Protein AF-A0A3M1SVS0-F1 (afdb_monomer_lite)

Structure (mmCIF, N/CA/C/O backbone):
data_AF-A0A3M1SVS0-F1
#
_entry.id   AF-A0A3M1SVS0-F1
#
loop_
_atom_site.group_PDB
_atom_site.id
_atom_site.type_symbol
_atom_site.label_atom_id
_atom_site.label_alt_id
_atom_site.label_comp_id
_atom_site.label_asym_id
_atom_site.label_entity_id
_atom_site.label_seq_id
_atom_site.pdbx_PDB_ins_code
_atom_site.Cartn_x
_atom_site.Cartn_y
_atom_site.Cartn_z
_atom_site.occupancy
_atom_site.B_iso_or_equiv
_atom_site.auth_seq_id
_atom_site.auth_comp_id
_atom_site.auth_asym_id
_atom_site.auth_atom_id
_atom_site.pdbx_PDB_model_num
ATOM 1 N N . MET A 1 1 ? 13.788 3.121 -16.599 1.00 62.78 1 MET A N 1
ATOM 2 C CA . MET A 1 1 ? 12.388 3.602 -16.597 1.00 62.78 1 MET A CA 1
ATOM 3 C C . MET A 1 1 ? 11.702 2.882 -15.446 1.00 62.78 1 MET A C 1
ATOM 5 O O . MET A 1 1 ? 11.739 1.662 -15.438 1.00 62.78 1 MET A O 1
ATOM 9 N N . GLY A 1 2 ? 11.277 3.600 -14.406 1.00 82.62 2 GLY A N 1
ATOM 10 C CA . GLY A 1 2 ? 10.831 2.984 -13.152 1.00 82.62 2 GLY A CA 1
ATOM 11 C C . GLY A 1 2 ? 9.390 2.487 -13.181 1.00 82.62 2 GLY A C 1
ATOM 12 O O . GLY A 1 2 ? 8.599 2.940 -14.007 1.00 82.62 2 GLY A O 1
ATOM 13 N N . THR A 1 3 ? 9.045 1.582 -12.266 1.00 92.62 3 THR A N 1
ATOM 14 C CA . THR A 1 3 ? 7.666 1.118 -12.079 1.00 92.62 3 THR A CA 1
ATOM 15 C C . THR A 1 3 ? 6.865 2.164 -11.297 1.00 92.62 3 THR A C 1
ATOM 17 O O . THR A 1 3 ? 7.417 2.937 -10.502 1.00 92.62 3 THR A O 1
ATOM 20 N N . ILE A 1 4 ? 5.561 2.237 -11.564 1.00 95.56 4 ILE A N 1
ATOM 21 C CA . ILE A 1 4 ? 4.619 3.087 -10.828 1.00 95.56 4 ILE A CA 1
ATOM 22 C C . ILE A 1 4 ? 3.640 2.163 -10.128 1.00 95.56 4 ILE A C 1
ATOM 24 O O . ILE A 1 4 ? 3.065 1.291 -10.773 1.00 95.56 4 ILE A O 1
ATOM 28 N N . TRP A 1 5 ? 3.435 2.367 -8.835 1.00 96.75 5 TRP A N 1
ATOM 29 C CA . TRP A 1 5 ? 2.411 1.657 -8.080 1.00 96.75 5 TRP A CA 1
ATOM 30 C C . TRP A 1 5 ? 1.170 2.516 -7.896 1.00 96.75 5 TRP A C 1
ATOM 32 O O . TRP A 1 5 ? 1.252 3.732 -7.733 1.00 96.75 5 TRP A O 1
ATOM 42 N N . GLU A 1 6 ? 0.021 1.864 -7.904 1.00 96.31 6 GLU A N 1
ATOM 43 C CA . GLU A 1 6 ? -1.279 2.403 -7.544 1.00 96.31 6 GLU A CA 1
ATOM 44 C C . GLU A 1 6 ? -1.701 1.752 -6.232 1.00 96.31 6 GLU A C 1
ATOM 46 O O . GLU A 1 6 ? -1.784 0.530 -6.145 1.00 96.31 6 GLU A O 1
ATOM 51 N N . LEU A 1 7 ? -1.915 2.573 -5.207 1.00 96.75 7 LEU A N 1
ATOM 52 C CA . LEU A 1 7 ? -2.204 2.151 -3.845 1.00 96.75 7 LEU A CA 1
ATOM 53 C C . LEU A 1 7 ? -3.606 2.606 -3.439 1.00 96.75 7 LEU A C 1
ATOM 55 O O . LEU A 1 7 ? -3.939 3.793 -3.534 1.00 96.75 7 LEU A O 1
ATOM 59 N N . ASP A 1 8 ? -4.401 1.673 -2.921 1.00 96.06 8 ASP A N 1
ATOM 60 C CA . ASP A 1 8 ? -5.586 1.977 -2.122 1.00 96.06 8 ASP A CA 1
ATOM 61 C C . ASP A 1 8 ? -5.419 1.404 -0.711 1.00 96.06 8 ASP A C 1
ATOM 63 O O . ASP A 1 8 ? -4.860 0.327 -0.522 1.00 96.06 8 ASP A O 1
ATOM 67 N N . PHE A 1 9 ? -5.891 2.136 0.294 1.00 95.75 9 PHE A N 1
ATOM 68 C CA . PHE A 1 9 ? -5.879 1.687 1.683 1.00 95.75 9 PHE A CA 1
ATOM 69 C C . PHE A 1 9 ? -7.189 2.095 2.344 1.00 95.75 9 PHE A C 1
ATOM 71 O O . PHE A 1 9 ? -7.460 3.283 2.543 1.00 95.75 9 PHE A O 1
ATOM 78 N N . TYR A 1 10 ? -8.044 1.108 2.608 1.00 94.62 10 TYR A N 1
ATOM 79 C CA . TYR A 1 10 ? -9.451 1.349 2.911 1.00 94.62 10 TYR A CA 1
ATOM 80 C C . TYR A 1 10 ? -10.063 0.256 3.784 1.00 94.62 10 TYR A C 1
ATOM 82 O O . TYR A 1 10 ? -9.580 -0.873 3.841 1.00 94.62 10 TYR A O 1
ATOM 90 N N . SER A 1 11 ? -11.165 0.594 4.456 1.00 94.94 11 SER A N 1
ATOM 91 C CA . SER A 1 11 ? -11.967 -0.383 5.188 1.00 94.94 11 SER A CA 1
ATOM 92 C C . SER A 1 11 ? -12.767 -1.254 4.221 1.00 94.94 11 SER A C 1
ATOM 94 O O . SER A 1 11 ? -13.544 -0.735 3.412 1.00 94.94 11 SER A O 1
ATOM 96 N N . ARG A 1 12 ? -12.648 -2.567 4.359 1.00 94.06 12 ARG A N 1
ATOM 97 C CA . ARG A 1 12 ? -13.461 -3.565 3.667 1.00 94.06 12 ARG A CA 1
ATOM 98 C C . ARG A 1 12 ? -14.816 -3.726 4.381 1.00 94.06 12 ARG A C 1
ATOM 100 O O . ARG A 1 12 ? -14.905 -3.506 5.590 1.00 94.06 12 ARG A O 1
ATOM 107 N N . PRO A 1 13 ? -15.887 -4.131 3.675 1.00 92.94 13 PRO A N 1
ATOM 108 C CA . PRO A 1 13 ? -17.186 -4.440 4.279 1.00 92.94 13 PRO A CA 1
ATOM 109 C C . PRO A 1 13 ? -17.190 -5.833 4.943 1.00 92.94 13 PRO A C 1
ATOM 111 O O . PRO A 1 13 ? -18.120 -6.610 4.765 1.00 92.94 13 PRO A O 1
ATOM 114 N N . ILE A 1 14 ? -16.124 -6.160 5.673 1.00 92.88 14 ILE A N 1
ATOM 115 C CA . ILE A 1 14 ? -15.938 -7.413 6.414 1.00 92.88 14 ILE A CA 1
ATOM 116 C C . ILE A 1 14 ? -15.533 -7.060 7.843 1.00 92.88 14 ILE A C 1
ATOM 118 O O . ILE A 1 14 ? -14.863 -6.045 8.067 1.00 92.88 14 ILE A O 1
ATOM 122 N N . LEU A 1 15 ? -15.971 -7.871 8.800 1.00 92.75 15 LEU A N 1
ATOM 123 C CA . LEU A 1 15 ? -15.688 -7.668 10.215 1.00 92.75 15 LEU A CA 1
ATOM 124 C C . LEU A 1 15 ? -14.642 -8.673 10.692 1.00 92.75 15 LEU A C 1
ATOM 126 O O . LEU A 1 15 ? -14.619 -9.810 10.225 1.00 92.75 15 LEU A O 1
ATOM 130 N N . ASP A 1 16 ? -13.785 -8.236 11.606 1.00 89.94 16 ASP A N 1
ATOM 131 C CA . ASP A 1 16 ? -12.921 -9.124 12.374 1.00 89.94 16 ASP A CA 1
ATOM 132 C C . ASP A 1 16 ? -13.704 -9.837 13.493 1.00 89.94 16 ASP A C 1
ATOM 134 O O . ASP A 1 16 ? -14.902 -9.615 13.693 1.00 89.94 16 ASP A O 1
ATOM 138 N N . GLU A 1 17 ? -13.011 -10.686 14.251 1.00 90.50 17 GLU A N 1
ATOM 139 C CA . GLU A 1 17 ? -13.572 -11.444 15.380 1.00 90.50 17 GLU A CA 1
ATOM 140 C C . GLU A 1 17 ? -14.180 -10.550 16.477 1.00 90.50 17 GLU A C 1
ATOM 142 O O . GLU A 1 17 ? -15.035 -10.994 17.238 1.00 90.50 17 GLU A O 1
ATOM 147 N N . ASN A 1 18 ? -13.785 -9.273 16.537 1.00 90.25 18 ASN A N 1
ATOM 148 C CA . ASN A 1 18 ? -14.275 -8.288 17.498 1.00 90.25 18 ASN A CA 1
ATOM 149 C C . ASN A 1 18 ? -15.395 -7.400 16.922 1.00 90.25 18 ASN A C 1
ATOM 151 O O . ASN A 1 18 ? -15.766 -6.397 17.537 1.00 90.25 18 ASN A O 1
ATOM 155 N N . GLY A 1 19 ? -15.910 -7.714 15.728 1.00 91.19 19 GLY A N 1
ATOM 156 C CA . GLY A 1 19 ? -16.960 -6.942 15.066 1.00 91.19 19 GLY A CA 1
ATOM 157 C C . GLY A 1 19 ? -16.489 -5.599 14.496 1.00 91.19 19 GLY A C 1
ATOM 158 O O . GLY A 1 19 ? -17.320 -4.740 14.192 1.00 91.19 19 GLY A O 1
ATOM 159 N N . LYS A 1 20 ? -15.177 -5.376 14.347 1.00 92.38 20 LYS A N 1
ATOM 160 C CA . LYS A 1 20 ? -14.623 -4.146 13.762 1.00 92.38 20 LYS A CA 1
ATOM 161 C C . LYS A 1 20 ? -14.345 -4.326 12.276 1.00 92.38 20 LYS A C 1
ATOM 163 O O . LYS A 1 20 ? -13.979 -5.404 11.826 1.00 92.38 20 LYS A O 1
ATOM 168 N N . LYS A 1 21 ? -14.492 -3.249 11.496 1.00 93.44 21 LYS A N 1
ATOM 169 C CA . LYS A 1 21 ? -14.194 -3.275 10.055 1.00 93.44 21 LYS A CA 1
ATOM 170 C C . LYS A 1 21 ? -12.723 -3.596 9.813 1.00 93.44 21 LYS A C 1
ATOM 172 O O . LYS A 1 21 ? -11.859 -2.862 10.291 1.00 93.44 21 LYS A O 1
ATOM 177 N N . LEU A 1 22 ? -12.446 -4.610 9.005 1.00 95.31 22 LEU A N 1
ATOM 178 C CA . LEU A 1 22 ? -11.086 -4.903 8.570 1.00 95.31 22 LEU A CA 1
ATOM 179 C C . LEU A 1 22 ? -10.640 -3.878 7.527 1.00 95.31 22 LEU A C 1
ATOM 181 O O . LEU A 1 22 ? -11.425 -3.470 6.670 1.00 95.31 22 LEU A O 1
ATOM 185 N N . TRP A 1 23 ? -9.384 -3.459 7.585 1.00 96.31 23 TRP A N 1
ATOM 186 C CA . TRP A 1 23 ? -8.773 -2.627 6.557 1.00 96.31 23 TRP A CA 1
ATOM 187 C C . TRP A 1 23 ? -7.895 -3.469 5.647 1.00 96.31 23 TRP A C 1
ATOM 189 O O . TRP A 1 23 ? -7.441 -4.544 6.022 1.00 96.31 23 TRP A O 1
ATOM 199 N N . GLU A 1 24 ? -7.660 -2.985 4.438 1.00 96.62 24 GLU A N 1
ATOM 200 C CA . GLU A 1 24 ? -6.809 -3.645 3.456 1.00 96.62 24 GLU A CA 1
ATOM 201 C C . GLU A 1 24 ? -6.002 -2.594 2.709 1.00 96.62 24 GLU A C 1
ATOM 203 O O . GLU A 1 24 ? -6.572 -1.616 2.215 1.00 96.62 24 GLU A O 1
ATOM 208 N N . VAL A 1 25 ? -4.688 -2.803 2.627 1.00 97.12 25 VAL A N 1
ATOM 209 C CA . VAL A 1 25 ? -3.851 -2.133 1.633 1.00 97.12 25 VAL A CA 1
ATOM 210 C C . VAL A 1 25 ? -3.815 -2.999 0.381 1.00 97.12 25 VAL A C 1
ATOM 212 O O . VAL A 1 25 ? -3.533 -4.192 0.463 1.00 97.12 25 VAL A O 1
ATOM 215 N N . ALA A 1 26 ? -4.114 -2.396 -0.763 1.00 97.19 26 ALA A N 1
ATOM 216 C CA . ALA A 1 26 ? -4.056 -3.015 -2.076 1.00 97.19 26 ALA A CA 1
ATOM 217 C C . ALA A 1 26 ? -3.117 -2.194 -2.962 1.00 97.19 26 ALA A C 1
ATOM 219 O O . ALA A 1 26 ? -3.229 -0.969 -3.029 1.00 97.19 26 ALA A O 1
ATOM 220 N N . ILE A 1 27 ? -2.182 -2.872 -3.620 1.00 96.88 27 ILE A N 1
ATOM 221 C CA . ILE A 1 27 ? -1.155 -2.271 -4.465 1.00 96.88 27 ILE A CA 1
ATOM 222 C C . ILE A 1 27 ? -1.137 -3.004 -5.802 1.00 96.88 27 ILE A C 1
ATOM 224 O O . ILE A 1 27 ? -1.043 -4.231 -5.841 1.00 96.88 27 ILE A O 1
ATOM 228 N N . CYS A 1 28 ? -1.168 -2.242 -6.890 1.00 95.44 28 CYS A N 1
ATOM 229 C CA . CYS A 1 28 ? -1.001 -2.748 -8.246 1.00 95.44 28 CYS A CA 1
ATOM 230 C C . CYS A 1 28 ? 0.088 -1.962 -8.969 1.00 95.44 28 CYS A C 1
ATOM 232 O O . CYS A 1 28 ? 0.171 -0.740 -8.857 1.00 95.44 28 CYS A O 1
ATOM 234 N N . GLU A 1 29 ? 0.903 -2.642 -9.762 1.00 95.56 29 GLU A N 1
ATOM 235 C CA . GLU A 1 29 ? 1.768 -1.972 -10.720 1.00 95.56 29 GLU A CA 1
ATOM 236 C C . GLU A 1 29 ? 0.941 -1.420 -11.891 1.00 95.56 29 GLU A C 1
ATOM 238 O O . GLU A 1 29 ? 0.121 -2.119 -12.480 1.00 95.56 29 GLU A O 1
ATOM 243 N N . SER A 1 30 ? 1.163 -0.154 -12.238 1.00 93.69 30 SER A N 1
ATOM 244 C CA . SER A 1 30 ? 0.472 0.528 -13.331 1.00 93.69 30 SER A CA 1
ATOM 245 C C . SER A 1 30 ? 1.085 0.112 -14.681 1.00 93.69 30 SER A C 1
ATOM 247 O O . SER A 1 30 ? 2.308 0.211 -14.854 1.00 93.69 30 SER A O 1
ATOM 249 N N . PRO A 1 31 ? 0.286 -0.336 -15.668 1.00 91.44 31 PRO A N 1
ATOM 250 C CA . PRO A 1 31 ? 0.794 -0.649 -16.998 1.00 91.44 31 PRO A CA 1
ATOM 251 C C . PRO A 1 31 ? 1.227 0.638 -17.712 1.00 91.44 31 PRO A C 1
ATOM 253 O O . PRO A 1 31 ? 0.415 1.505 -18.024 1.00 91.44 31 PRO A O 1
ATOM 256 N N . LEU A 1 32 ? 2.527 0.767 -17.993 1.00 88.44 32 LEU A N 1
ATOM 257 C CA . LEU A 1 32 ? 3.085 1.937 -18.689 1.00 88.44 32 LEU A CA 1
ATOM 258 C C . LEU A 1 32 ? 3.012 1.831 -20.219 1.00 88.44 32 LEU A C 1
ATOM 260 O O . LEU A 1 32 ? 3.247 2.816 -20.916 1.00 88.44 32 LEU A O 1
ATOM 264 N N . THR A 1 33 ? 2.707 0.646 -20.747 1.00 86.38 33 THR A N 1
ATOM 265 C CA . THR A 1 33 ? 2.570 0.372 -22.181 1.00 86.38 33 THR A CA 1
ATOM 266 C C . THR A 1 33 ? 1.334 -0.488 -22.430 1.00 86.38 33 THR A C 1
ATOM 268 O O . THR A 1 33 ? 0.943 -1.296 -21.590 1.00 86.38 33 THR A O 1
ATOM 271 N N . THR A 1 34 ? 0.717 -0.333 -23.600 1.00 82.12 34 THR A N 1
ATOM 272 C CA . THR A 1 34 ? -0.536 -1.017 -23.970 1.00 82.12 34 THR A CA 1
ATOM 273 C C . THR A 1 34 ? -0.377 -2.517 -24.228 1.00 82.12 34 THR A C 1
ATOM 275 O O . THR A 1 34 ? -1.367 -3.239 -24.224 1.00 82.12 34 THR A O 1
ATOM 278 N N . GLY A 1 35 ? 0.851 -3.000 -24.446 1.00 82.38 35 GLY A N 1
ATOM 279 C CA . GLY A 1 35 ? 1.142 -4.412 -24.724 1.00 82.38 35 GLY A CA 1
ATOM 280 C C . GLY A 1 35 ? 1.421 -5.270 -23.487 1.00 82.38 35 GLY A C 1
ATOM 281 O O . GLY A 1 35 ? 1.655 -6.469 -23.625 1.00 82.38 35 GLY A O 1
ATOM 282 N N . ARG A 1 36 ? 1.447 -4.687 -22.282 1.00 82.50 36 ARG A N 1
ATOM 283 C CA . ARG A 1 36 ? 1.756 -5.438 -21.062 1.00 82.50 36 ARG A CA 1
ATOM 284 C C . ARG A 1 36 ? 0.502 -6.122 -20.526 1.00 82.50 36 ARG A C 1
ATOM 286 O O . ARG A 1 36 ? -0.482 -5.458 -20.214 1.00 82.50 36 ARG A O 1
ATOM 293 N N . SER A 1 37 ? 0.561 -7.446 -20.386 1.00 85.44 37 SER A N 1
ATOM 294 C CA . SER A 1 37 ? -0.538 -8.212 -19.795 1.00 85.44 37 SER A CA 1
ATOM 295 C C . SER A 1 37 ? -0.722 -7.839 -18.317 1.00 85.44 37 SER A C 1
ATOM 297 O O . SER A 1 37 ? 0.278 -7.841 -17.584 1.00 85.44 37 SER A O 1
ATOM 299 N N . PRO A 1 38 ? -1.962 -7.594 -17.850 1.00 83.31 38 PRO A N 1
ATOM 300 C CA . PRO A 1 38 ? -2.257 -7.378 -16.437 1.00 83.31 38 PRO A CA 1
ATOM 301 C C . PRO A 1 38 ? -1.742 -8.491 -15.519 1.00 83.31 38 PRO A C 1
ATOM 303 O O . PRO A 1 38 ? -1.385 -8.228 -14.374 1.00 83.31 38 PRO A O 1
ATOM 306 N N . ASP A 1 39 ? -1.635 -9.722 -16.025 1.00 87.06 39 ASP A N 1
ATOM 307 C CA . ASP A 1 39 ? -1.171 -10.859 -15.228 1.00 87.06 39 ASP A CA 1
ATOM 308 C C . ASP A 1 39 ? 0.324 -10.832 -14.915 1.00 87.06 39 ASP A C 1
ATOM 310 O O . ASP A 1 39 ? 0.764 -11.448 -13.949 1.00 87.06 39 ASP A O 1
ATOM 314 N N . SER A 1 40 ? 1.089 -10.066 -15.695 1.00 88.50 40 SER A N 1
ATOM 315 C CA . SER A 1 40 ? 2.526 -9.846 -15.497 1.00 88.50 40 SER A CA 1
ATOM 316 C C . SER A 1 40 ? 2.852 -8.656 -14.584 1.00 88.50 40 SER A C 1
ATOM 318 O O . SER A 1 40 ? 4.025 -8.334 -14.382 1.00 88.50 40 SER A O 1
ATOM 320 N N . LEU A 1 41 ? 1.830 -7.945 -14.094 1.00 92.56 41 LEU A N 1
ATOM 321 C CA . LEU A 1 41 ? 1.985 -6.788 -13.216 1.00 92.56 41 LEU A CA 1
ATOM 322 C C . LEU A 1 41 ? 2.071 -7.243 -11.763 1.00 92.56 41 LEU A C 1
ATOM 324 O O . LEU A 1 41 ? 1.309 -8.112 -11.327 1.00 92.56 41 LEU A O 1
ATOM 328 N N . PHE A 1 42 ? 2.972 -6.618 -11.004 1.00 95.50 42 PHE A N 1
ATOM 329 C CA . PHE A 1 42 ? 3.054 -6.858 -9.570 1.00 95.50 42 PHE A CA 1
ATOM 330 C C . PHE A 1 42 ? 1.742 -6.463 -8.877 1.00 95.50 42 PHE A C 1
ATOM 332 O O . PHE A 1 42 ? 1.150 -5.420 -9.174 1.00 95.50 42 PHE A O 1
ATOM 339 N N . ARG A 1 43 ? 1.287 -7.313 -7.954 1.00 96.44 43 ARG A N 1
ATOM 340 C CA . ARG A 1 43 ? 0.071 -7.132 -7.160 1.00 96.44 43 ARG A CA 1
ATOM 341 C C . ARG A 1 43 ? 0.361 -7.553 -5.728 1.00 96.44 43 ARG A C 1
ATOM 343 O O . ARG A 1 43 ? 0.935 -8.615 -5.514 1.00 96.44 43 ARG A O 1
ATOM 350 N N . TYR A 1 44 ? -0.070 -6.743 -4.773 1.00 97.62 44 TYR A N 1
ATOM 351 C CA . TYR A 1 44 ? 0.084 -7.015 -3.349 1.00 97.62 44 TYR A CA 1
ATOM 352 C C . TYR A 1 44 ? -1.180 -6.604 -2.604 1.00 97.62 44 TYR A C 1
ATOM 354 O O . TYR A 1 44 ? -1.756 -5.549 -2.877 1.00 97.62 44 TYR A O 1
ATOM 362 N N . ALA A 1 45 ? -1.609 -7.429 -1.654 1.00 97.38 45 ALA A N 1
ATOM 363 C CA . ALA A 1 45 ? -2.714 -7.110 -0.767 1.00 97.38 45 ALA A CA 1
ATOM 364 C C . ALA A 1 45 ? -2.417 -7.616 0.642 1.00 97.38 45 ALA A C 1
ATOM 366 O O . ALA A 1 45 ? -1.950 -8.740 0.819 1.00 97.38 45 ALA A O 1
ATOM 367 N N . GLN A 1 46 ? -2.712 -6.796 1.649 1.00 97.62 46 GLN A N 1
ATOM 368 C CA . GLN A 1 46 ? -2.520 -7.173 3.044 1.00 97.62 46 GLN A CA 1
ATOM 369 C C . GLN A 1 46 ? -3.615 -6.575 3.926 1.00 97.62 46 GLN A C 1
ATOM 371 O O . GLN A 1 46 ? -3.905 -5.377 3.863 1.00 97.62 46 GLN A O 1
ATOM 376 N N . TYR A 1 47 ? -4.190 -7.406 4.796 1.00 96.38 47 TYR A N 1
ATOM 377 C CA . TYR A 1 47 ? -5.145 -6.947 5.797 1.00 96.38 47 TYR A CA 1
ATOM 378 C C . TYR A 1 47 ? -4.467 -6.214 6.956 1.00 96.38 47 TYR A C 1
ATOM 380 O O . TYR A 1 47 ? -3.377 -6.571 7.403 1.00 96.38 47 TYR A O 1
ATOM 388 N N . CYS A 1 48 ? -5.164 -5.201 7.460 1.00 95.56 48 CYS A N 1
ATOM 389 C CA . CYS A 1 48 ? -4.789 -4.359 8.582 1.00 95.56 48 CYS A CA 1
ATOM 390 C C . CYS A 1 48 ? -5.952 -4.316 9.588 1.00 95.56 48 CYS A C 1
ATOM 392 O O . CYS A 1 48 ? -7.077 -3.969 9.211 1.00 95.56 48 CYS A O 1
ATOM 394 N N . PRO A 1 49 ? -5.723 -4.639 10.868 1.00 94.31 49 PRO A N 1
ATOM 395 C CA . PRO A 1 49 ? -6.697 -4.383 11.923 1.00 94.31 49 PRO A CA 1
ATOM 396 C C . PRO A 1 49 ? -7.069 -2.897 12.008 1.00 94.31 49 PRO A C 1
ATOM 398 O O . PRO A 1 49 ? -6.219 -2.020 11.857 1.00 94.31 49 PRO A O 1
ATOM 401 N N . SER A 1 50 ? -8.329 -2.586 12.330 1.00 93.19 50 SER A N 1
ATOM 402 C CA . SER A 1 50 ? -8.804 -1.192 12.387 1.00 93.19 50 SER A CA 1
ATOM 403 C C . SER A 1 50 ? -8.058 -0.320 13.406 1.00 93.19 50 SER A C 1
ATOM 405 O O . SER A 1 50 ? -8.093 0.902 13.317 1.00 93.19 50 SER A O 1
ATOM 407 N N . THR A 1 51 ? -7.444 -0.937 14.418 1.00 93.06 51 THR A N 1
ATOM 408 C CA . THR A 1 51 ? -6.708 -0.265 15.499 1.00 93.06 51 THR A CA 1
ATOM 409 C C . THR A 1 51 ? -5.298 0.159 15.096 1.00 93.06 51 THR A C 1
ATOM 411 O O . THR A 1 51 ? -4.707 0.995 15.773 1.00 93.06 51 THR A O 1
ATOM 414 N N . THR A 1 52 ? -4.762 -0.386 14.002 1.00 94.81 52 THR A N 1
ATOM 415 C CA . THR A 1 52 ? -3.385 -0.148 13.543 1.00 94.81 52 THR A CA 1
ATOM 416 C C . THR A 1 52 ? -3.321 0.621 12.224 1.00 94.81 52 THR A C 1
ATOM 418 O O . THR A 1 52 ? -2.263 0.707 11.612 1.00 94.81 52 THR A O 1
ATOM 421 N N . VAL A 1 53 ? -4.435 1.20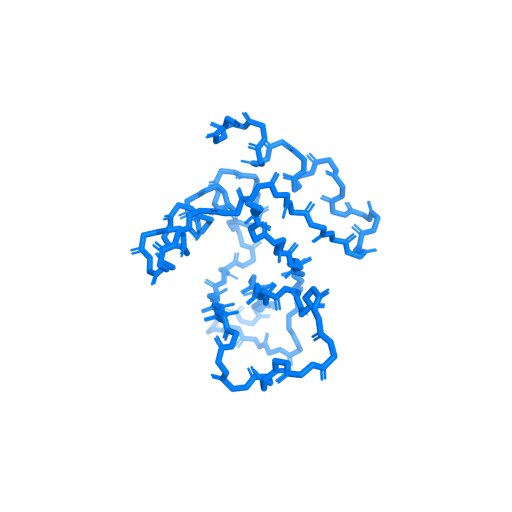7 11.778 1.00 95.00 53 VAL A N 1
ATOM 422 C CA . VAL A 1 53 ? -4.503 2.000 10.542 1.00 95.00 53 VAL A CA 1
ATOM 423 C C . VAL A 1 53 ? -3.781 3.329 10.745 1.00 95.00 53 VAL A C 1
ATOM 425 O O . VAL A 1 53 ? -4.347 4.302 11.243 1.00 95.00 53 VAL A O 1
ATOM 428 N N . ASN A 1 54 ? -2.502 3.366 10.390 1.00 95.19 54 ASN A N 1
ATOM 429 C CA . ASN A 1 54 ? -1.672 4.560 10.468 1.00 95.19 54 ASN A CA 1
ATOM 430 C C . ASN A 1 54 ? -0.519 4.504 9.448 1.00 95.19 54 ASN A C 1
ATOM 432 O O . ASN A 1 54 ? -0.375 3.545 8.689 1.00 95.19 54 ASN A O 1
ATOM 436 N N . SER A 1 55 ? 0.294 5.564 9.417 1.00 94.88 55 SER A N 1
ATOM 437 C CA . SER A 1 55 ? 1.438 5.677 8.498 1.00 94.88 55 SER A CA 1
ATOM 438 C C . SER A 1 55 ? 2.552 4.677 8.799 1.00 94.88 55 SER A C 1
ATOM 440 O O . SER A 1 55 ? 3.139 4.169 7.856 1.00 94.88 55 SER A O 1
ATOM 442 N N . VAL A 1 56 ? 2.799 4.348 10.071 1.00 95.75 56 VAL A N 1
ATOM 443 C CA . VAL A 1 56 ? 3.852 3.398 10.474 1.00 95.75 56 VAL A CA 1
ATOM 444 C C . VAL A 1 56 ? 3.545 2.007 9.929 1.00 95.75 56 VAL A C 1
ATOM 446 O O . VAL A 1 56 ? 4.361 1.423 9.223 1.00 95.75 56 VAL A O 1
ATOM 449 N N . TRP A 1 57 ? 2.324 1.519 10.165 1.00 97.19 57 TRP A N 1
ATOM 450 C CA . TRP A 1 57 ? 1.879 0.234 9.633 1.00 97.19 57 TRP A CA 1
ATOM 451 C C . TRP A 1 57 ? 1.922 0.215 8.101 1.00 97.19 57 TRP A C 1
ATOM 453 O O . TRP A 1 57 ? 2.355 -0.764 7.496 1.00 97.19 57 TRP A O 1
ATOM 463 N N . LEU A 1 58 ? 1.508 1.312 7.454 1.00 97.00 58 LEU A N 1
ATOM 464 C CA . LEU A 1 58 ? 1.546 1.413 5.997 1.00 97.00 58 LEU A CA 1
ATOM 465 C C . LEU A 1 58 ? 2.983 1.368 5.451 1.00 97.00 58 LEU A C 1
ATOM 467 O O . LEU A 1 58 ? 3.213 0.717 4.436 1.00 97.00 58 LEU A O 1
ATOM 471 N N . SER A 1 59 ? 3.948 2.010 6.113 1.00 96.62 59 SER A N 1
ATOM 472 C CA . SER A 1 59 ? 5.368 1.945 5.738 1.00 96.62 59 SER A CA 1
ATOM 473 C C . SER A 1 59 ? 5.936 0.531 5.863 1.00 96.62 59 SER A C 1
ATOM 475 O O . SER A 1 59 ? 6.678 0.085 4.986 1.00 96.62 59 SER A O 1
ATOM 477 N N . GLU A 1 60 ? 5.549 -0.214 6.900 1.00 96.94 60 GLU A N 1
ATOM 478 C CA . GLU A 1 60 ? 5.922 -1.625 7.046 1.00 96.94 60 GLU A CA 1
ATOM 479 C C . GLU A 1 60 ? 5.320 -2.487 5.929 1.00 96.94 60 GLU A C 1
ATOM 481 O O . GLU A 1 60 ? 6.017 -3.310 5.335 1.00 96.94 60 GLU A O 1
ATOM 486 N N . ALA A 1 61 ? 4.041 -2.281 5.602 1.00 97.44 61 ALA A N 1
ATOM 487 C CA . ALA A 1 61 ? 3.374 -2.999 4.517 1.00 97.44 61 ALA A CA 1
ATOM 488 C C . ALA A 1 61 ? 3.996 -2.686 3.145 1.00 97.44 61 ALA A C 1
ATOM 490 O O . ALA A 1 61 ? 4.206 -3.589 2.339 1.00 97.44 61 ALA A O 1
ATOM 491 N N . LEU A 1 62 ? 4.356 -1.423 2.897 1.00 97.00 62 LEU A N 1
ATOM 492 C CA . LEU A 1 62 ? 5.093 -1.009 1.702 1.00 97.00 62 LEU A CA 1
ATOM 493 C C . LEU A 1 62 ? 6.482 -1.652 1.638 1.00 97.00 62 LEU A C 1
ATOM 495 O O . LEU A 1 62 ? 6.882 -2.119 0.577 1.00 97.00 62 LEU A O 1
ATOM 499 N N . THR A 1 63 ? 7.198 -1.730 2.763 1.00 96.75 63 THR A N 1
ATOM 500 C CA . THR A 1 63 ? 8.499 -2.416 2.843 1.00 96.75 63 THR A CA 1
ATOM 501 C C . THR A 1 63 ?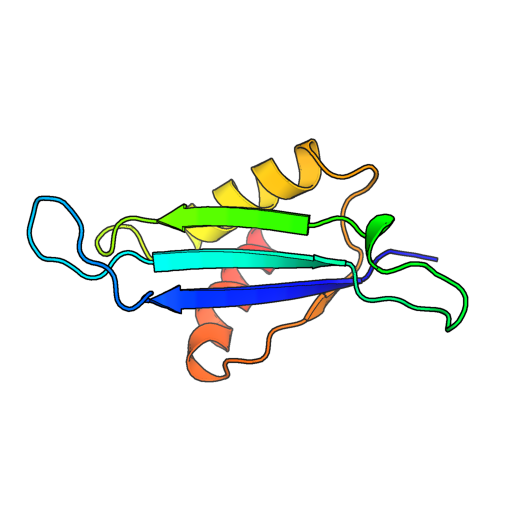 8.379 -3.891 2.467 1.00 96.75 63 THR A C 1
ATOM 503 O O . THR A 1 63 ? 9.181 -4.388 1.678 1.00 96.75 63 THR A O 1
ATOM 506 N N . LYS A 1 64 ? 7.349 -4.583 2.970 1.00 97.62 64 LYS A N 1
ATOM 507 C CA . LYS A 1 64 ? 7.064 -5.980 2.603 1.00 97.62 64 LYS A CA 1
ATOM 508 C C . LYS A 1 64 ? 6.757 -6.120 1.115 1.00 97.62 64 LYS A C 1
ATOM 510 O O . LYS A 1 64 ? 7.382 -6.932 0.443 1.00 97.62 64 LYS A O 1
ATOM 515 N N . ALA A 1 65 ? 5.886 -5.263 0.581 1.00 97.31 65 ALA A N 1
ATOM 516 C CA . ALA A 1 65 ? 5.574 -5.256 -0.844 1.00 97.31 65 ALA A CA 1
ATOM 517 C C . ALA A 1 65 ? 6.825 -5.015 -1.711 1.00 97.31 65 ALA A C 1
ATOM 519 O O . ALA A 1 65 ? 6.992 -5.661 -2.739 1.00 97.31 65 ALA A O 1
ATOM 520 N N . MET A 1 66 ? 7.733 -4.121 -1.299 1.00 95.81 66 MET A N 1
ATOM 521 C CA . MET A 1 66 ? 8.993 -3.868 -2.015 1.00 95.81 66 MET A CA 1
ATOM 522 C C . MET A 1 66 ? 9.954 -5.056 -1.969 1.00 95.81 66 MET A C 1
ATOM 524 O O . MET A 1 66 ? 10.705 -5.245 -2.919 1.00 95.81 66 MET A O 1
ATOM 528 N N . ALA A 1 67 ? 9.922 -5.851 -0.898 1.00 96.56 67 ALA A N 1
ATOM 529 C CA . ALA A 1 67 ? 10.712 -7.074 -0.791 1.00 96.56 67 ALA A CA 1
ATOM 530 C C . ALA A 1 67 ? 10.172 -8.212 -1.680 1.00 96.56 67 ALA A C 1
ATOM 532 O O . ALA A 1 67 ? 10.949 -9.052 -2.125 1.00 96.56 67 ALA A O 1
ATOM 533 N N . GLU A 1 68 ? 8.862 -8.243 -1.946 1.00 96.44 68 GLU A N 1
ATOM 534 C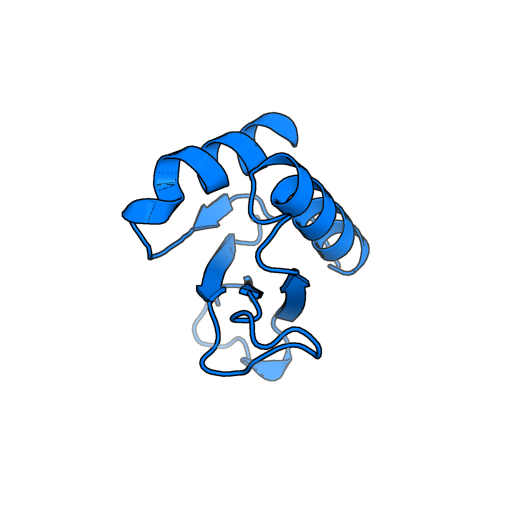 CA . GLU A 1 68 ? 8.225 -9.221 -2.844 1.00 96.44 68 GLU A CA 1
ATOM 535 C C . GLU A 1 68 ? 8.283 -8.807 -4.322 1.00 96.44 68 GLU A C 1
ATOM 537 O O . GLU A 1 68 ? 8.227 -9.650 -5.221 1.00 96.44 68 GLU A O 1
ATOM 542 N N . ALA A 1 69 ? 8.378 -7.507 -4.594 1.00 94.94 69 ALA A N 1
ATOM 543 C CA . ALA A 1 69 ? 8.428 -6.986 -5.948 1.00 94.94 69 ALA A CA 1
ATOM 544 C C . ALA A 1 69 ? 9.807 -7.203 -6.602 1.00 94.94 69 ALA A C 1
ATOM 546 O O . ALA A 1 69 ? 10.835 -7.092 -5.937 1.00 94.94 69 ALA A O 1
ATOM 547 N N . PRO A 1 70 ? 9.872 -7.394 -7.936 1.00 92.06 70 PRO A N 1
ATOM 548 C CA . PRO A 1 70 ? 11.149 -7.484 -8.654 1.00 92.06 70 PRO A CA 1
ATOM 549 C C . PRO A 1 70 ? 12.035 -6.238 -8.507 1.00 92.06 70 PRO A C 1
ATOM 551 O O . PRO A 1 70 ? 13.255 -6.317 -8.635 1.00 92.06 70 PRO A O 1
ATOM 554 N N . ALA A 1 71 ? 11.414 -5.077 -8.295 1.00 92.06 71 ALA A N 1
ATOM 555 C CA . ALA A 1 71 ? 12.079 -3.812 -8.030 1.00 92.06 71 ALA A CA 1
ATOM 556 C C . ALA A 1 71 ? 11.134 -2.870 -7.263 1.00 92.06 71 ALA A C 1
ATOM 558 O O . ALA A 1 71 ? 9.916 -2.915 -7.490 1.00 92.06 71 ALA A O 1
ATOM 559 N N . PRO A 1 72 ? 11.670 -1.979 -6.410 1.00 93.12 72 PRO A N 1
ATOM 560 C CA . PRO A 1 72 ? 10.870 -0.965 -5.735 1.00 93.12 72 PRO A CA 1
ATOM 561 C C . PRO A 1 72 ? 10.272 0.041 -6.737 1.00 93.12 72 PRO A C 1
ATOM 563 O O . PRO A 1 72 ? 10.861 0.296 -7.798 1.00 93.12 72 PRO A O 1
ATOM 566 N N . PRO A 1 73 ? 9.111 0.642 -6.420 1.00 95.19 73 PRO A N 1
ATOM 567 C CA . PRO A 1 73 ? 8.488 1.634 -7.278 1.00 95.19 73 PRO A CA 1
ATOM 568 C C . PRO A 1 73 ? 9.275 2.940 -7.277 1.00 95.19 73 PRO A C 1
ATOM 570 O O . PRO A 1 73 ? 9.847 3.357 -6.278 1.00 95.19 73 PRO A O 1
ATOM 573 N N . THR A 1 74 ? 9.209 3.657 -8.394 1.00 94.25 74 THR A N 1
ATOM 574 C CA . THR A 1 74 ? 9.713 5.042 -8.478 1.00 94.25 74 THR A CA 1
ATOM 575 C C . THR A 1 74 ? 8.665 6.085 -8.121 1.00 94.25 74 THR A C 1
ATOM 577 O O . THR A 1 74 ? 8.978 7.258 -7.925 1.00 94.25 74 THR A O 1
ATOM 580 N N . LYS A 1 75 ? 7.393 5.684 -8.093 1.00 94.50 75 LYS A N 1
ATOM 581 C CA . LYS A 1 75 ? 6.274 6.555 -7.754 1.00 94.50 75 LYS A CA 1
ATOM 582 C C . LYS A 1 75 ? 5.116 5.725 -7.236 1.00 94.50 75 LYS A C 1
ATOM 584 O O . LYS A 1 75 ? 4.772 4.709 -7.835 1.00 94.50 75 LYS A O 1
ATOM 589 N N . VAL A 1 76 ? 4.470 6.224 -6.189 1.00 95.62 76 VAL A N 1
ATOM 590 C CA . VAL A 1 76 ? 3.198 5.700 -5.692 1.00 95.62 76 VAL A CA 1
ATOM 591 C C . VAL A 1 76 ? 2.105 6.721 -5.996 1.00 95.62 76 VAL A C 1
ATOM 593 O O . VAL A 1 76 ? 2.215 7.900 -5.660 1.00 95.62 76 VAL A O 1
ATOM 596 N N . ARG A 1 77 ? 1.053 6.275 -6.676 1.00 95.75 77 ARG A N 1
ATOM 597 C CA . ARG A 1 77 ? -0.193 7.006 -6.908 1.00 95.75 77 ARG A CA 1
ATOM 598 C C . ARG A 1 77 ? -1.260 6.440 -5.985 1.00 95.75 77 ARG A C 1
ATOM 600 O O . ARG A 1 77 ? -1.252 5.254 -5.685 1.00 95.75 77 ARG A O 1
ATOM 607 N N . PHE A 1 78 ? -2.193 7.276 -5.563 1.00 95.19 78 PHE A N 1
ATOM 608 C CA . PHE A 1 78 ? -3.321 6.858 -4.739 1.00 95.19 78 PHE A CA 1
ATOM 609 C C . PHE A 1 78 ? -4.540 7.714 -5.066 1.00 95.19 78 PHE A C 1
ATOM 611 O O . PHE A 1 78 ? -4.414 8.881 -5.443 1.00 95.19 78 PHE A O 1
ATOM 618 N N . PHE A 1 79 ? -5.730 7.136 -4.924 1.00 85.94 79 PHE A N 1
ATOM 619 C CA . PHE A 1 79 ? -6.976 7.773 -5.364 1.00 85.94 79 PHE A CA 1
ATOM 620 C C . PHE A 1 79 ? -7.701 8.511 -4.232 1.00 85.94 79 PHE A C 1
ATOM 622 O O . PHE A 1 79 ? -8.348 9.539 -4.449 1.00 85.94 79 PHE A O 1
ATOM 629 N N . ARG A 1 80 ? -7.591 8.017 -2.992 1.00 88.12 80 ARG A N 1
ATOM 630 C CA . ARG A 1 80 ? -8.348 8.554 -1.855 1.00 88.12 80 ARG A CA 1
ATOM 631 C C . ARG A 1 80 ? -7.691 9.800 -1.281 1.00 88.12 80 ARG A C 1
ATOM 633 O O . ARG A 1 80 ? -6.739 9.718 -0.511 1.00 88.12 80 ARG A O 1
ATOM 640 N N . ARG A 1 81 ? -8.275 10.968 -1.570 1.00 89.44 81 ARG A N 1
ATOM 641 C CA . ARG A 1 81 ? -7.828 12.259 -1.011 1.00 89.44 81 A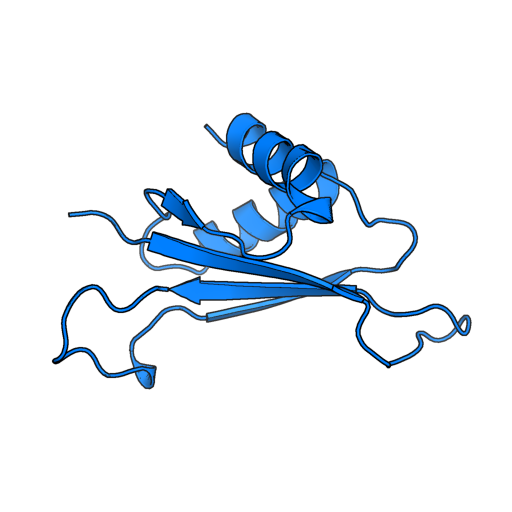RG A CA 1
ATOM 642 C C . ARG A 1 81 ? -7.751 12.269 0.519 1.00 89.44 81 ARG A C 1
ATOM 644 O O . ARG A 1 81 ? -6.805 12.830 1.056 1.00 89.44 81 ARG A O 1
ATOM 651 N N . GLN A 1 82 ? -8.692 11.620 1.209 1.00 89.50 82 GLN A N 1
ATOM 652 C CA . GLN A 1 82 ? -8.701 11.542 2.680 1.00 89.50 82 GLN A CA 1
ATOM 653 C C . GLN A 1 82 ? -7.446 10.857 3.246 1.00 89.50 82 GLN A C 1
ATOM 655 O O . GLN A 1 82 ? -7.021 11.165 4.353 1.00 89.50 82 GLN A O 1
ATOM 660 N N . MET A 1 83 ? -6.816 9.980 2.461 1.00 92.38 83 MET A N 1
ATOM 661 C CA . MET A 1 83 ? -5.629 9.228 2.862 1.00 92.38 83 MET A CA 1
ATOM 662 C C 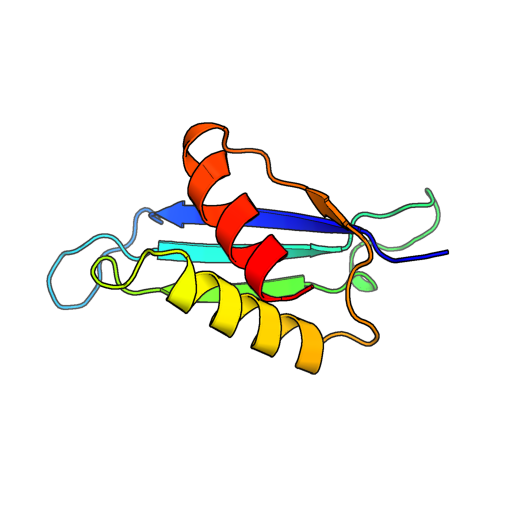. MET A 1 83 ? -4.319 9.952 2.519 1.00 92.38 83 MET A C 1
ATOM 664 O O . MET A 1 83 ? -3.248 9.444 2.842 1.00 92.38 83 MET A O 1
ATOM 668 N N . ASN A 1 84 ? -4.377 11.138 1.896 1.00 93.25 84 ASN A N 1
ATOM 669 C CA . ASN A 1 84 ? -3.203 11.833 1.362 1.00 93.25 84 ASN A CA 1
ATOM 670 C C . ASN A 1 84 ? -2.115 12.054 2.419 1.00 93.25 84 ASN A C 1
ATOM 672 O O . ASN A 1 84 ? -0.980 11.637 2.204 1.00 93.25 84 ASN A O 1
ATOM 676 N N . ASN A 1 85 ? -2.458 12.640 3.571 1.00 93.56 85 ASN A N 1
ATOM 677 C CA . ASN A 1 85 ? -1.475 12.931 4.618 1.00 93.56 85 ASN A CA 1
ATOM 678 C C . ASN A 1 85 ? -0.781 11.657 5.116 1.00 93.56 85 ASN A C 1
ATOM 680 O O . ASN A 1 85 ? 0.432 11.642 5.310 1.00 93.56 85 ASN A O 1
ATOM 684 N N . MET A 1 86 ? -1.549 10.583 5.299 1.00 94.12 86 MET A N 1
ATOM 685 C CA . MET A 1 86 ? -1.042 9.330 5.844 1.00 94.12 86 MET A CA 1
ATOM 686 C C . MET A 1 86 ? -0.188 8.561 4.830 1.00 94.12 86 MET A C 1
ATOM 688 O O . MET 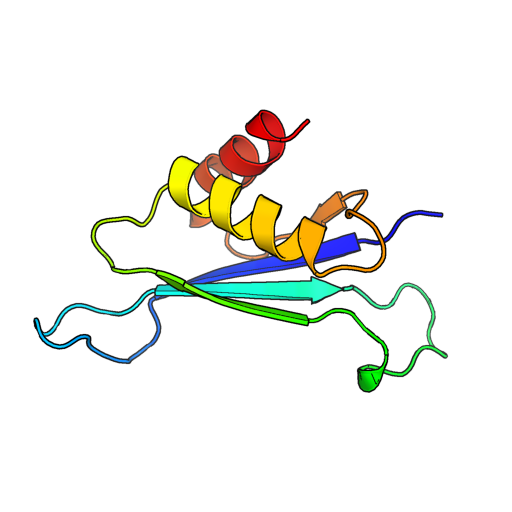A 1 86 ? 0.904 8.128 5.185 1.00 94.12 86 MET A O 1
ATOM 692 N N . ILE A 1 87 ? -0.645 8.435 3.577 1.00 94.94 87 ILE A N 1
ATOM 693 C CA . ILE A 1 87 ? 0.100 7.754 2.505 1.00 94.94 87 ILE A CA 1
ATOM 694 C C . ILE A 1 87 ? 1.364 8.540 2.156 1.00 94.94 87 ILE A C 1
ATOM 696 O O . ILE A 1 87 ? 2.438 7.957 2.050 1.00 94.94 87 ILE A O 1
ATOM 700 N N . THR A 1 88 ? 1.265 9.867 2.035 1.00 94.88 88 THR A N 1
ATOM 701 C CA . THR A 1 88 ? 2.423 10.723 1.743 1.00 94.88 88 THR A CA 1
ATOM 702 C C . THR A 1 88 ? 3.467 10.629 2.847 1.00 94.88 88 THR A C 1
ATOM 704 O O . THR A 1 88 ? 4.653 10.541 2.543 1.00 94.88 88 THR A O 1
ATOM 707 N N . LYS A 1 89 ? 3.048 10.628 4.120 1.00 95.38 89 LYS A N 1
ATOM 708 C CA . LYS A 1 89 ? 3.969 10.424 5.242 1.00 95.38 89 LYS A CA 1
ATOM 709 C C . LYS A 1 89 ? 4.645 9.054 5.159 1.00 95.38 89 LYS A C 1
ATOM 711 O O . LYS A 1 89 ? 5.865 9.001 5.170 1.00 95.38 89 LYS A O 1
ATOM 716 N N . ALA A 1 90 ? 3.865 7.987 4.976 1.00 95.06 90 ALA A N 1
ATOM 717 C CA . ALA A 1 90 ? 4.401 6.633 4.887 1.00 95.06 90 ALA A CA 1
ATOM 718 C C . ALA A 1 90 ? 5.419 6.461 3.745 1.00 95.06 90 ALA A C 1
ATOM 720 O O . ALA A 1 90 ? 6.420 5.776 3.923 1.00 95.06 90 ALA A O 1
ATOM 721 N N . CYS A 1 91 ? 5.182 7.102 2.593 1.00 93.25 91 CYS A N 1
ATOM 722 C CA . CYS A 1 91 ? 6.120 7.088 1.469 1.00 93.25 91 CYS A CA 1
ATOM 723 C C . CYS A 1 91 ? 7.387 7.898 1.775 1.00 93.25 91 CYS A C 1
ATOM 725 O O . CYS A 1 91 ? 8.475 7.415 1.514 1.00 93.25 91 CYS A O 1
ATOM 727 N N . LYS A 1 92 ? 7.264 9.099 2.360 1.00 92.38 92 LYS A N 1
ATOM 728 C CA . LYS A 1 92 ? 8.423 9.940 2.715 1.00 92.38 92 LYS A CA 1
ATOM 729 C C . LYS A 1 92 ? 9.364 9.267 3.708 1.00 92.38 92 LYS A C 1
ATOM 731 O O . LYS A 1 92 ? 10.571 9.447 3.605 1.00 92.38 92 LYS A O 1
ATOM 736 N N . ASP A 1 93 ? 8.811 8.512 4.654 1.00 90.00 93 ASP A N 1
ATOM 737 C CA . ASP A 1 93 ? 9.596 7.786 5.652 1.00 90.00 93 ASP A CA 1
ATOM 738 C C . ASP A 1 93 ? 10.420 6.637 5.019 1.00 90.00 93 ASP A C 1
ATOM 740 O O . ASP A 1 93 ? 11.372 6.162 5.633 1.00 90.00 93 ASP A O 1
ATOM 744 N N . LEU A 1 94 ? 10.090 6.212 3.789 1.00 88.00 94 LEU A N 1
ATOM 745 C CA . LEU A 1 94 ? 10.793 5.157 3.044 1.00 88.00 94 LEU A CA 1
ATOM 746 C C . LEU A 1 94 ? 11.876 5.681 2.082 1.00 88.00 94 LEU A C 1
ATOM 748 O O . LEU A 1 94 ? 12.667 4.875 1.589 1.00 88.00 94 LEU A O 1
ATOM 752 N N . GLY A 1 95 ? 11.937 6.996 1.845 1.00 77.94 95 GLY A N 1
ATOM 753 C CA . GLY A 1 95 ? 12.857 7.647 0.897 1.00 77.94 95 GLY A CA 1
ATOM 754 C C . GLY A 1 95 ? 12.241 7.933 -0.466 1.00 77.94 95 GLY A C 1
ATOM 755 O O . GLY A 1 95 ? 13.034 8.076 -1.423 1.00 77.94 95 GLY A O 1
#

Radius of gyration: 13.84 Å; chains: 1; bounding box: 30×24×42 Å

Sequence (95 aa):
MGTIWELDFYSRPILDENGKKLWEVAICESPLTTGRSPDSLFRYAQYCPSTTVNSVWLSEALTKAMAEAPAPPTKVRFFRRQMNNMITKACKDLG

Secondary structure (DSSP, 8-state):
---EEEEEEEEEEEE-TTSPEEEEEEEEE--SSTT--GGGS-EEEEEE-TTS-SHHHHHHHHHHHHHHSSS--SEEEE--GGGHHHHHHHHHTT-

pLDDT: mean 92.9, std 5.17, range [62.78, 97.62]

Foldseek 3Di:
DFWEKEWDWAFDPDADPVRDTKIKIKIWTDDPDPPDDSVPIQIDMDIDDPVPPFLVVVLVSLVVSCVVDPHRGPYYHYDDPVCCVGPVSNVVVVD